Protein AF-A0A955F1A0-F1 (afdb_monomer_lite)

Sequence (84 aa):
NGQFEIIMNPGEVAQGKPKETTWTFHRPIQSYVKGLSEAGFAVEALEEWPSMRQSTGGRQAAEFNRVRREIPLFLGIRARKIRD

Foldseek 3Di:
DQKDKDFPCVVVVVVVDDTDIDIDDDDDPVVVCVVCVVVQKDWDDKDFAFDPDQDDDDPCRVVVVVVSVVHGPDMDIDIDHDDD

Structure (mmCIF, N/CA/C/O backbone):
data_AF-A0A955F1A0-F1
#
_entry.id   AF-A0A955F1A0-F1
#
loop_
_atom_site.group_PDB
_atom_site.id
_atom_site.type_symbol
_atom_site.label_atom_id
_atom_site.label_alt_id
_atom_site.label_comp_id
_atom_site.label_asym_id
_atom_site.label_entity_id
_atom_site.label_seq_id
_atom_site.pdbx_PDB_ins_code
_atom_site.Cartn_x
_atom_site.Cartn_y
_atom_site.Cartn_z
_atom_site.occupancy
_atom_site.B_iso_or_equiv
_atom_site.auth_seq_id
_atom_site.auth_comp_id
_atom_site.auth_asym_id
_atom_site.auth_atom_id
_atom_site.pdbx_PDB_model_num
ATOM 1 N N . ASN A 1 1 ? 13.298 -1.690 8.400 1.00 63.03 1 ASN A N 1
ATOM 2 C CA . ASN A 1 1 ? 12.759 -0.336 8.140 1.00 63.03 1 ASN A CA 1
ATOM 3 C C . ASN A 1 1 ? 12.279 -0.276 6.702 1.00 63.03 1 ASN A C 1
ATOM 5 O O . ASN A 1 1 ? 13.116 -0.196 5.823 1.00 63.03 1 ASN A O 1
ATOM 9 N N . GLY A 1 2 ? 10.975 -0.402 6.425 1.00 84.62 2 GLY A N 1
ATOM 10 C CA . GLY A 1 2 ? 10.431 -0.416 5.050 1.00 84.62 2 GLY A CA 1
ATOM 11 C C . GLY A 1 2 ? 10.503 0.938 4.327 1.00 84.62 2 GLY A C 1
ATOM 12 O O . GLY A 1 2 ? 9.563 1.304 3.642 1.00 84.62 2 GLY A O 1
ATOM 13 N N . GLN A 1 3 ? 11.547 1.727 4.570 1.00 94.44 3 GLN A N 1
ATOM 14 C CA . GLN A 1 3 ? 11.758 3.059 4.016 1.00 94.44 3 GLN A CA 1
ATOM 15 C C . GLN A 1 3 ? 13.009 3.032 3.149 1.00 94.44 3 GLN A C 1
ATOM 17 O O . GLN A 1 3 ? 14.061 2.611 3.627 1.00 94.44 3 GLN A O 1
ATOM 22 N N . PHE A 1 4 ? 12.893 3.448 1.895 1.00 94.88 4 PHE A N 1
ATOM 23 C CA . PHE A 1 4 ? 14.009 3.463 0.951 1.00 94.88 4 PHE A CA 1
ATOM 24 C C . PHE A 1 4 ? 13.755 4.474 -0.168 1.00 94.88 4 PHE A C 1
ATOM 26 O O . PHE A 1 4 ? 12.603 4.793 -0.476 1.00 94.88 4 PHE A O 1
ATOM 33 N N . GLU A 1 5 ? 14.828 4.987 -0.765 1.00 96.19 5 GLU A N 1
ATOM 34 C CA . GLU A 1 5 ? 14.732 5.818 -1.963 1.00 96.19 5 GLU A CA 1
ATOM 35 C C . GLU A 1 5 ? 14.372 4.965 -3.179 1.00 96.19 5 GLU A C 1
ATOM 37 O O . GLU A 1 5 ? 14.889 3.861 -3.363 1.00 96.19 5 GLU A O 1
ATOM 42 N N . ILE A 1 6 ? 13.507 5.500 -4.035 1.00 94.75 6 ILE A N 1
ATOM 43 C CA . ILE A 1 6 ? 13.159 4.905 -5.321 1.00 94.75 6 ILE A CA 1
ATOM 44 C C . ILE A 1 6 ? 13.406 5.911 -6.442 1.00 94.75 6 ILE A C 1
ATOM 46 O O . ILE A 1 6 ? 13.204 7.114 -6.272 1.00 94.75 6 ILE A O 1
ATOM 50 N N . ILE A 1 7 ? 13.847 5.410 -7.595 1.00 96.75 7 ILE A N 1
ATOM 51 C CA . ILE A 1 7 ? 13.972 6.194 -8.826 1.00 96.75 7 ILE A CA 1
ATOM 52 C C . ILE A 1 7 ? 12.581 6.315 -9.456 1.00 96.75 7 ILE A C 1
ATOM 54 O O . ILE A 1 7 ? 11.943 5.304 -9.747 1.00 96.75 7 ILE A O 1
ATOM 58 N N . MET A 1 8 ? 12.126 7.544 -9.688 1.00 94.56 8 MET A N 1
ATOM 59 C CA . MET A 1 8 ? 10.792 7.853 -10.216 1.00 94.56 8 MET A CA 1
ATOM 60 C C . MET A 1 8 ? 10.728 7.839 -11.745 1.00 94.56 8 MET A C 1
ATOM 62 O O . MET A 1 8 ? 9.658 7.644 -12.320 1.00 94.56 8 MET A O 1
ATOM 66 N N . ASN A 1 9 ? 11.876 7.974 -12.408 1.00 94.50 9 ASN A N 1
ATOM 67 C CA . ASN A 1 9 ? 12.007 8.002 -13.863 1.00 94.50 9 ASN A CA 1
ATOM 68 C C . ASN A 1 9 ? 12.915 6.874 -14.416 1.00 94.50 9 ASN A C 1
ATOM 70 O O . ASN A 1 9 ? 13.793 7.137 -15.241 1.00 94.50 9 ASN A O 1
ATOM 74 N N . PRO A 1 10 ? 12.724 5.592 -14.030 1.00 92.38 10 PRO A N 1
ATOM 75 C CA . PRO A 1 10 ? 13.665 4.517 -14.369 1.00 92.38 10 PRO A CA 1
ATOM 76 C C . PRO A 1 10 ? 13.846 4.319 -15.883 1.00 92.38 10 PRO A C 1
ATOM 78 O O . PRO A 1 10 ? 14.942 4.000 -16.338 1.00 92.38 10 PRO A O 1
ATOM 81 N N . GLY A 1 11 ? 12.795 4.556 -16.676 1.00 87.94 11 GLY A N 1
ATOM 82 C CA . GLY A 1 11 ? 12.866 4.465 -18.137 1.00 87.94 11 GLY A CA 1
ATOM 83 C C . GLY A 1 11 ? 13.738 5.544 -18.784 1.00 87.94 11 GLY A C 1
ATOM 84 O O . GLY A 1 11 ? 14.384 5.275 -19.790 1.00 87.94 11 GLY A O 1
ATOM 85 N N . GLU A 1 12 ? 13.793 6.745 -18.207 1.00 93.81 12 GLU A N 1
ATOM 86 C CA . GLU A 1 12 ? 14.632 7.833 -18.717 1.00 93.81 12 GLU A CA 1
ATOM 87 C C . GLU A 1 12 ? 16.086 7.691 -18.271 1.00 93.81 12 GLU A C 1
ATOM 89 O O . GLU A 1 12 ? 17.004 7.950 -19.050 1.00 93.81 12 GLU A O 1
ATOM 94 N N . VAL A 1 13 ? 16.299 7.212 -17.044 1.00 96.06 13 VAL A N 1
ATOM 95 C CA . VAL A 1 13 ? 17.635 6.875 -16.539 1.00 96.06 13 VAL A CA 1
ATOM 96 C C . VAL A 1 13 ? 18.286 5.800 -17.408 1.00 96.06 13 VAL A C 1
ATOM 98 O O . VAL A 1 13 ? 19.457 5.922 -17.758 1.00 96.06 13 VAL A O 1
ATOM 101 N N . ALA A 1 14 ? 17.521 4.796 -17.853 1.00 92.75 14 ALA A N 1
ATOM 102 C CA . ALA A 1 14 ? 18.002 3.785 -18.797 1.00 92.75 14 ALA A CA 1
ATOM 103 C C . ALA A 1 14 ? 18.421 4.364 -20.167 1.00 92.75 14 ALA A C 1
ATOM 105 O O . ALA A 1 14 ? 19.157 3.716 -20.906 1.00 92.75 14 ALA A O 1
ATOM 106 N N . GLN A 1 15 ? 17.976 5.580 -20.501 1.00 93.75 15 GLN A N 1
ATOM 107 C CA . GLN A 1 15 ? 18.347 6.318 -21.714 1.00 93.75 15 GLN A CA 1
ATOM 108 C C . GLN A 1 15 ? 19.443 7.370 -21.457 1.00 93.75 15 GLN A C 1
ATOM 110 O O . GLN A 1 15 ? 19.751 8.161 -22.344 1.00 93.75 15 GLN A O 1
ATOM 115 N N . GLY A 1 16 ? 20.032 7.398 -20.255 1.00 95.06 16 GLY A N 1
ATOM 116 C CA . GLY A 1 16 ? 21.120 8.308 -19.887 1.00 95.06 16 GLY A CA 1
ATOM 117 C C . GLY A 1 16 ? 20.678 9.662 -19.326 1.00 95.06 16 GLY A C 1
ATOM 118 O O . GLY A 1 16 ? 21.528 10.531 -19.131 1.00 95.06 16 GLY A O 1
ATOM 119 N N . LYS A 1 17 ? 19.382 9.873 -19.048 1.00 96.56 17 LYS A N 1
ATOM 120 C CA . LYS A 1 17 ? 18.919 11.100 -18.378 1.00 96.56 17 LYS A CA 1
ATOM 121 C C . LYS A 1 17 ? 19.215 11.068 -16.866 1.00 96.56 17 LYS A C 1
ATOM 123 O O . LYS A 1 17 ? 19.354 9.983 -16.296 1.00 96.56 17 LYS A O 1
ATOM 128 N N . PRO A 1 18 ? 19.293 12.234 -16.191 1.00 97.19 18 PRO A N 1
ATOM 129 C CA . PRO A 1 18 ? 19.488 12.296 -14.743 1.00 97.19 18 PRO A CA 1
ATOM 130 C C . PRO A 1 18 ? 18.410 11.538 -13.958 1.00 97.19 18 PRO A C 1
ATOM 132 O O . PRO A 1 18 ? 17.247 11.486 -14.360 1.00 97.19 18 PRO A O 1
ATOM 135 N N . LYS A 1 19 ? 18.799 10.970 -12.812 1.00 96.25 19 LYS A N 1
ATOM 136 C CA . LYS A 1 19 ? 17.869 10.298 -11.897 1.00 96.25 19 LYS A CA 1
ATOM 137 C C . LYS A 1 19 ? 17.035 11.310 -11.116 1.00 96.25 19 LYS A C 1
ATOM 139 O O . LYS A 1 19 ? 17.579 12.249 -10.541 1.00 96.25 19 LYS A O 1
ATOM 144 N N . GLU A 1 20 ? 15.742 11.047 -11.022 1.00 97.06 20 GLU A N 1
ATOM 145 C CA . GLU A 1 20 ? 14.831 11.703 -10.089 1.00 97.06 20 GLU A CA 1
ATOM 146 C C . GLU A 1 20 ? 14.452 10.696 -9.004 1.00 97.06 20 GLU A C 1
ATOM 148 O O . GLU A 1 20 ? 14.020 9.582 -9.313 1.00 97.06 20 GLU A O 1
ATOM 153 N N . THR A 1 21 ? 14.646 11.051 -7.733 1.00 96.81 21 THR A N 1
ATOM 154 C CA . THR A 1 21 ? 14.400 10.149 -6.600 1.00 96.81 21 THR A CA 1
ATOM 155 C C . THR A 1 21 ? 13.342 10.696 -5.650 1.00 96.81 21 THR A C 1
ATOM 157 O O . THR A 1 21 ? 13.154 11.903 -5.521 1.00 96.81 21 THR A O 1
ATOM 160 N N . THR A 1 22 ? 12.642 9.787 -4.971 1.00 96.38 22 THR A N 1
ATOM 161 C CA . THR A 1 22 ? 11.762 10.113 -3.842 1.00 96.38 22 THR A CA 1
ATOM 162 C C . THR A 1 22 ? 11.840 9.034 -2.765 1.00 96.38 22 THR A C 1
ATOM 164 O O . THR A 1 22 ? 12.320 7.926 -3.013 1.00 96.38 22 THR A O 1
ATOM 167 N N . TRP A 1 23 ? 11.344 9.340 -1.569 1.00 96.31 23 TRP A N 1
ATOM 168 C CA . TRP A 1 23 ? 11.278 8.392 -0.460 1.00 96.31 23 TRP A CA 1
ATOM 169 C C . TRP A 1 23 ? 9.994 7.564 -0.502 1.00 96.31 23 TRP A C 1
ATOM 171 O O . TRP A 1 23 ? 8.890 8.101 -0.555 1.00 96.31 23 TRP A O 1
ATOM 181 N N . THR A 1 24 ? 10.139 6.241 -0.419 1.00 94.25 24 THR A N 1
ATOM 182 C CA . THR A 1 24 ? 9.026 5.292 -0.287 1.00 94.25 24 THR A CA 1
ATOM 183 C C . THR A 1 24 ? 8.911 4.792 1.145 1.00 94.25 24 THR A C 1
ATOM 185 O O . THR A 1 24 ? 9.914 4.544 1.808 1.00 94.25 24 THR A O 1
ATOM 188 N N . PHE A 1 25 ? 7.674 4.595 1.607 1.00 94.94 25 PHE A N 1
ATOM 189 C CA . PHE A 1 25 ? 7.337 4.123 2.949 1.00 94.94 25 PHE A CA 1
ATOM 190 C C . PHE A 1 25 ? 6.462 2.871 2.853 1.00 94.94 25 PHE A C 1
ATOM 192 O O . PHE A 1 25 ? 5.246 2.930 3.005 1.00 94.94 25 PHE A O 1
ATOM 199 N N . HIS A 1 26 ? 7.073 1.719 2.594 1.00 94.62 26 HIS A N 1
ATOM 200 C CA . HIS A 1 26 ? 6.355 0.454 2.532 1.00 94.62 26 HIS A CA 1
ATOM 201 C C . HIS A 1 26 ? 5.864 0.019 3.919 1.00 94.62 26 HIS A C 1
ATOM 203 O O . HIS A 1 26 ? 6.633 -0.045 4.891 1.00 94.62 26 HIS A O 1
ATOM 209 N N . ARG A 1 27 ? 4.572 -0.302 4.000 1.00 94.81 27 ARG A N 1
ATOM 210 C CA . ARG A 1 27 ? 3.905 -0.889 5.163 1.00 94.81 27 ARG A CA 1
ATOM 211 C C . ARG A 1 27 ? 2.902 -1.944 4.677 1.00 94.81 27 ARG A C 1
ATOM 213 O O . ARG A 1 27 ? 2.217 -1.688 3.688 1.00 94.81 27 ARG A O 1
ATOM 220 N N . PRO A 1 28 ? 2.798 -3.110 5.340 1.00 96.06 28 PRO A N 1
ATOM 221 C CA . PRO A 1 28 ? 1.752 -4.077 5.026 1.00 96.06 28 PRO A CA 1
ATOM 222 C C . PRO A 1 28 ? 0.371 -3.511 5.381 1.00 96.06 28 PRO A C 1
ATOM 224 O O . PRO A 1 28 ? 0.253 -2.671 6.276 1.00 96.06 28 PRO A O 1
ATOM 227 N N . ILE A 1 29 ? -0.688 -4.023 4.744 1.00 96.88 29 ILE A N 1
ATOM 228 C CA . ILE A 1 29 ? -2.083 -3.608 4.996 1.00 96.88 29 ILE A CA 1
ATOM 229 C C . ILE A 1 29 ? -2.427 -3.687 6.492 1.00 96.88 29 ILE A C 1
ATOM 231 O O . ILE A 1 29 ? -3.021 -2.762 7.047 1.00 96.88 29 ILE A O 1
ATOM 235 N N . GLN A 1 30 ? -1.959 -4.740 7.171 1.00 97.50 30 GLN A N 1
ATOM 236 C CA . GLN A 1 30 ? 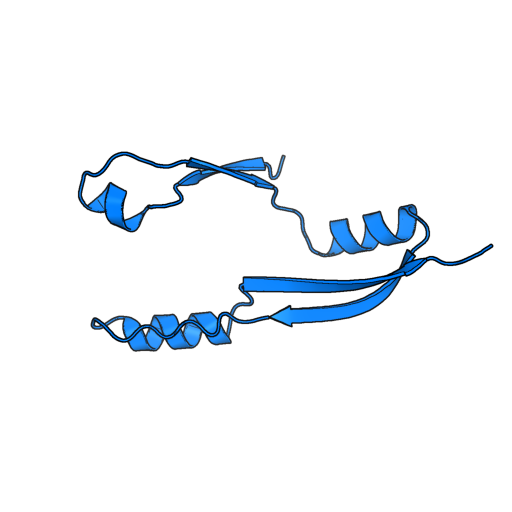-2.132 -4.924 8.613 1.00 97.50 30 GLN A CA 1
ATOM 237 C C . GLN A 1 30 ? -1.657 -3.714 9.431 1.00 97.50 30 GLN A C 1
ATOM 239 O O . GLN A 1 30 ? -2.290 -3.374 10.427 1.00 97.50 30 GLN A O 1
ATOM 244 N N . SER A 1 31 ? -0.569 -3.044 9.031 1.00 97.00 31 SER A N 1
ATOM 245 C CA . SER A 1 31 ? -0.075 -1.866 9.751 1.00 97.00 31 SER A CA 1
ATOM 246 C C . SER A 1 31 ? -1.061 -0.702 9.695 1.00 97.00 31 SER A C 1
ATOM 248 O O . SER A 1 31 ? -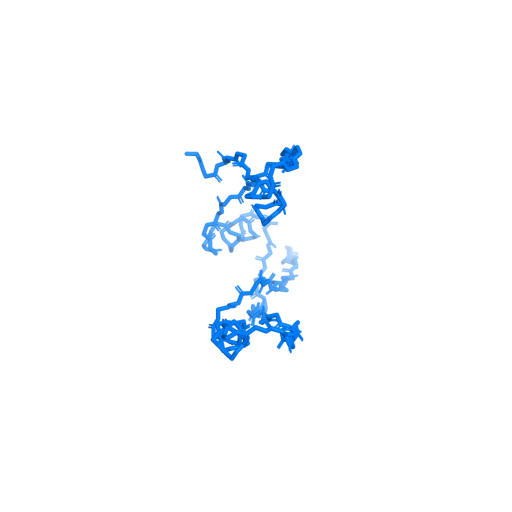1.237 -0.023 10.703 1.00 97.00 31 SER A O 1
ATOM 250 N N . TYR A 1 32 ? -1.729 -0.491 8.558 1.00 97.00 32 TYR A N 1
ATOM 251 C CA . TYR A 1 32 ? -2.744 0.554 8.424 1.00 97.00 32 TYR A CA 1
ATOM 252 C C . TYR A 1 32 ? -3.994 0.228 9.244 1.00 97.00 32 TYR A C 1
ATOM 254 O O . TYR A 1 32 ? -4.476 1.083 9.982 1.00 97.00 32 TYR A O 1
ATOM 262 N N . VAL A 1 33 ? -4.477 -1.018 9.183 1.00 97.50 33 VAL A N 1
ATOM 263 C CA . VAL A 1 33 ? -5.649 -1.463 9.960 1.00 97.50 33 VAL A CA 1
ATOM 264 C C . VAL A 1 33 ? -5.383 -1.360 11.463 1.00 97.50 33 VAL A C 1
ATOM 266 O O . VAL A 1 33 ? -6.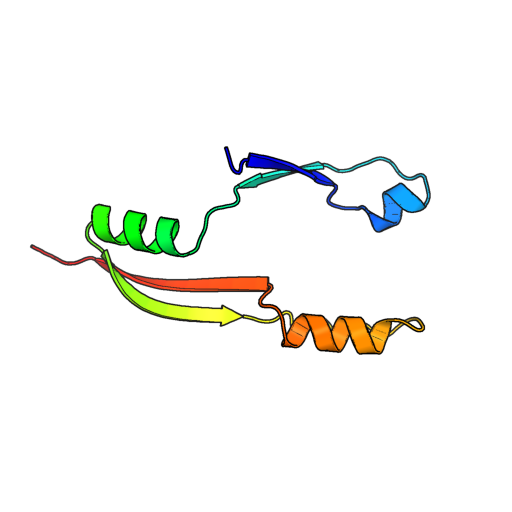199 -0.801 12.194 1.00 97.50 33 VAL A O 1
ATOM 269 N N . LYS A 1 34 ? -4.216 -1.831 11.924 1.00 97.81 34 LYS A N 1
ATOM 270 C CA . LYS A 1 34 ? -3.799 -1.715 13.326 1.00 97.81 34 LYS A CA 1
ATOM 271 C C . LYS A 1 34 ? -3.707 -0.252 13.758 1.00 97.81 34 LYS A C 1
ATOM 273 O O . LYS A 1 34 ? -4.278 0.099 14.782 1.00 97.81 34 LYS A O 1
ATOM 278 N N . GLY A 1 35 ? -3.051 0.599 12.966 1.00 97.31 35 GLY A N 1
ATOM 279 C CA . GLY A 1 35 ? -2.913 2.022 13.281 1.00 97.31 35 GLY A CA 1
ATOM 280 C C . GLY A 1 35 ? -4.259 2.748 13.378 1.00 97.31 35 GLY A C 1
ATOM 281 O O . GLY A 1 35 ? -4.454 3.550 14.285 1.00 97.31 35 GLY A O 1
ATOM 282 N N . LEU A 1 36 ? -5.212 2.428 12.495 1.00 97.62 36 LEU A N 1
ATOM 283 C CA . LEU A 1 36 ? -6.575 2.964 12.565 1.00 97.62 36 LEU A CA 1
ATOM 284 C C . LEU A 1 36 ? -7.310 2.486 13.823 1.00 97.62 36 LEU A C 1
ATOM 286 O O . LEU A 1 36 ? -7.916 3.301 14.517 1.00 97.62 36 LEU A O 1
ATOM 290 N N . SER A 1 37 ? -7.211 1.195 14.149 1.00 97.12 37 SER A N 1
ATOM 291 C CA . SER A 1 37 ? -7.824 0.629 15.355 1.00 97.12 37 SER A CA 1
ATOM 292 C C . SER A 1 37 ? -7.262 1.252 16.634 1.00 97.12 37 SER A C 1
ATOM 294 O O . SER A 1 37 ? -8.030 1.618 17.517 1.00 97.12 37 SER A O 1
ATOM 296 N N . GLU A 1 38 ? -5.939 1.404 16.735 1.00 97.38 38 GLU A N 1
ATOM 297 C CA . GLU A 1 38 ? -5.273 2.041 17.883 1.00 97.38 38 GLU A CA 1
ATOM 298 C C . GLU A 1 38 ? -5.644 3.524 18.015 1.00 97.38 38 GLU A C 1
ATOM 300 O O . GLU A 1 38 ? -5.677 4.059 19.119 1.00 97.38 38 GLU A O 1
ATOM 305 N N . ALA A 1 39 ? -5.982 4.177 16.902 1.00 96.81 39 ALA A N 1
ATOM 306 C CA . ALA A 1 39 ? -6.481 5.548 16.875 1.00 96.81 39 ALA A CA 1
ATOM 307 C C . ALA A 1 39 ? -8.000 5.670 17.142 1.00 96.81 39 ALA A C 1
ATOM 309 O O . ALA A 1 39 ? -8.548 6.769 17.030 1.00 96.81 39 ALA A O 1
ATOM 310 N N . GLY A 1 40 ? -8.692 4.573 17.474 1.00 97.44 40 GLY A N 1
ATOM 311 C CA . GLY A 1 40 ? -10.125 4.574 17.788 1.00 97.44 40 GLY A CA 1
ATOM 312 C C . GLY A 1 40 ? -11.044 4.600 16.562 1.00 97.44 40 GLY A C 1
ATOM 313 O O . GLY A 1 40 ? -12.166 5.103 16.636 1.00 97.44 40 GLY A O 1
ATOM 314 N N . PHE A 1 41 ? -10.587 4.093 15.415 1.00 98.25 41 PHE A N 1
ATOM 315 C CA . PHE A 1 41 ? -11.404 3.967 14.209 1.00 98.25 41 PHE A CA 1
ATOM 316 C C . PHE A 1 41 ? -11.782 2.509 13.925 1.00 98.25 41 PHE A C 1
ATOM 318 O O . PHE A 1 41 ? -10.942 1.612 13.975 1.00 98.25 41 PHE A O 1
ATOM 325 N N . ALA A 1 42 ? -13.035 2.290 13.530 1.00 97.75 42 ALA A N 1
ATOM 326 C CA . ALA A 1 42 ? -13.489 1.053 12.904 1.00 97.75 42 ALA A CA 1
ATOM 327 C C . ALA A 1 42 ? -13.314 1.152 11.383 1.00 97.75 42 ALA A C 1
ATOM 329 O O . ALA A 1 42 ? -13.771 2.117 10.768 1.00 97.75 42 ALA A O 1
ATOM 330 N N . VAL A 1 43 ? -12.673 0.159 10.763 1.00 97.88 43 VAL A N 1
ATOM 331 C CA . VAL A 1 43 ? -12.586 0.057 9.297 1.00 97.88 43 VAL A CA 1
ATOM 332 C C . VAL A 1 43 ? -13.917 -0.461 8.754 1.00 97.88 43 VAL A C 1
ATOM 334 O O . VAL A 1 43 ? -14.379 -1.522 9.157 1.00 97.88 43 VAL A O 1
ATOM 337 N N . GLU A 1 44 ? -14.526 0.286 7.836 1.00 97.88 44 GLU A N 1
ATOM 338 C CA . GLU A 1 4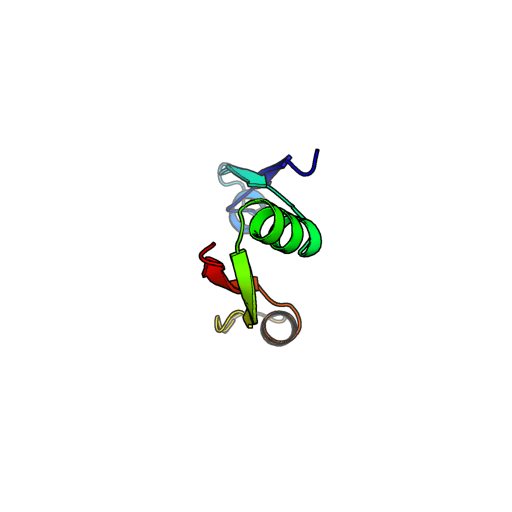4 ? -15.854 -0.020 7.281 1.00 97.88 44 GLU A CA 1
ATOM 339 C C . GLU A 1 44 ? -15.797 -0.536 5.847 1.00 97.88 44 GLU A C 1
ATOM 341 O O . GLU A 1 44 ? -16.709 -1.222 5.396 1.00 97.88 44 GLU A O 1
ATOM 346 N N . ALA A 1 45 ? -14.756 -0.158 5.107 1.00 98.12 45 ALA A N 1
ATOM 347 C CA . ALA A 1 45 ? -14.512 -0.648 3.762 1.00 98.12 45 ALA A CA 1
ATOM 348 C C . ALA A 1 45 ? -13.017 -0.612 3.445 1.00 98.12 45 ALA A C 1
ATOM 350 O O . ALA A 1 45 ? -12.290 0.275 3.904 1.00 98.12 45 ALA A O 1
ATOM 351 N N . LEU A 1 46 ? -12.595 -1.566 2.623 1.00 97.88 46 LEU A N 1
ATOM 352 C CA . LEU A 1 46 ? -11.275 -1.635 2.023 1.00 97.88 46 LEU A CA 1
ATOM 353 C C . LEU A 1 46 ? -11.463 -1.959 0.544 1.00 97.88 46 LEU A C 1
ATOM 355 O O . LEU A 1 46 ? -12.165 -2.908 0.205 1.00 97.88 46 LEU A O 1
ATOM 359 N N . GLU A 1 47 ? -10.846 -1.159 -0.316 1.00 97.12 47 GLU A N 1
ATOM 360 C CA . GLU A 1 47 ? -10.893 -1.327 -1.764 1.00 97.12 47 GLU A CA 1
ATOM 361 C C . GLU A 1 47 ? -9.476 -1.364 -2.336 1.00 97.12 47 GLU A C 1
ATOM 363 O O . GLU A 1 47 ? -8.608 -0.585 -1.942 1.00 97.12 47 GLU A O 1
ATOM 368 N N . GLU A 1 48 ? -9.249 -2.259 -3.292 1.00 96.19 48 GLU A N 1
ATOM 369 C CA . GLU A 1 48 ? -7.984 -2.405 -4.009 1.00 96.19 48 GLU A CA 1
ATOM 370 C C . GLU A 1 48 ? -8.190 -1.946 -5.453 1.00 96.19 48 GLU A C 1
ATOM 372 O O . GLU A 1 48 ? -8.908 -2.579 -6.229 1.00 96.19 48 GLU A O 1
ATOM 377 N N . TRP A 1 49 ? -7.608 -0.802 -5.817 1.00 95.25 49 TRP A N 1
ATOM 378 C CA . TRP A 1 49 ? -7.875 -0.170 -7.106 1.00 95.25 49 TRP A CA 1
ATOM 379 C C . TRP A 1 49 ? -6.775 -0.469 -8.130 1.00 95.25 49 TRP A C 1
ATOM 381 O O . TRP A 1 49 ? -5.607 -0.107 -7.914 1.00 95.25 49 TRP A O 1
ATOM 391 N N . PRO A 1 50 ? -7.126 -1.079 -9.279 1.00 94.44 50 PRO A N 1
ATOM 392 C CA . PRO A 1 50 ? -6.205 -1.245 -10.393 1.00 94.44 50 PRO A CA 1
ATOM 393 C C . PRO A 1 50 ? -5.924 0.093 -11.090 1.00 94.44 50 PRO A C 1
ATOM 395 O O . PRO A 1 50 ? -6.653 1.078 -10.960 1.00 94.44 50 PRO A O 1
ATOM 398 N N . SER A 1 51 ? -4.861 0.129 -11.891 1.00 89.25 51 SER A N 1
ATOM 399 C CA . SER A 1 51 ? -4.557 1.297 -12.719 1.00 89.25 51 SER A CA 1
ATOM 400 C C . SER A 1 51 ? -5.354 1.246 -14.022 1.00 89.25 51 SER A C 1
ATOM 402 O O . SER A 1 51 ? -5.144 0.356 -14.842 1.00 89.25 51 SER A O 1
ATOM 404 N N . MET A 1 52 ? -6.186 2.259 -14.279 1.00 88.25 52 MET A N 1
ATOM 405 C CA . MET A 1 52 ? -6.918 2.396 -15.553 1.00 88.25 52 MET A CA 1
ATOM 406 C C . MET A 1 52 ? -6.053 2.930 -16.708 1.00 88.25 52 MET A C 1
ATOM 408 O O . MET A 1 52 ? -6.553 3.197 -17.799 1.00 88.25 52 MET A O 1
ATOM 412 N N . ARG A 1 53 ? -4.741 3.096 -16.494 1.00 89.88 53 ARG A N 1
ATOM 413 C CA . ARG A 1 53 ? -3.812 3.530 -17.541 1.00 89.88 53 ARG A CA 1
ATOM 414 C C . ARG A 1 53 ? -3.695 2.449 -18.612 1.00 89.88 53 ARG A C 1
ATOM 416 O O . ARG A 1 53 ? -3.281 1.332 -18.316 1.00 89.88 53 ARG A O 1
ATOM 423 N N . GLN A 1 54 ? -3.957 2.820 -19.860 1.00 88.19 54 GLN A N 1
ATOM 424 C CA . GLN A 1 54 ? -3.773 1.940 -21.008 1.00 88.19 54 GLN A CA 1
ATOM 425 C C . GLN A 1 54 ? -2.432 2.212 -21.698 1.00 88.19 54 GLN A C 1
ATOM 427 O O . GLN A 1 54 ? -2.124 3.337 -22.089 1.00 88.19 54 GLN A O 1
ATOM 432 N N . SER A 1 55 ? -1.633 1.164 -21.860 1.00 87.81 55 SER A N 1
ATOM 433 C CA . SER A 1 55 ? -0.457 1.147 -22.723 1.00 87.81 55 SER A CA 1
ATOM 434 C C . SER A 1 55 ? -0.898 0.887 -24.165 1.00 87.81 55 SER A C 1
ATOM 436 O O . SER A 1 55 ? -1.556 -0.121 -24.431 1.00 87.81 55 SER A O 1
ATOM 438 N N . THR A 1 56 ? -0.525 1.773 -25.092 1.00 85.12 56 THR A N 1
ATOM 439 C CA . THR A 1 56 ? -0.876 1.685 -26.525 1.00 85.12 56 THR A CA 1
ATOM 440 C C . THR A 1 56 ? 0.320 1.401 -27.442 1.00 85.12 56 THR A C 1
ATOM 442 O O . THR A 1 56 ? 0.124 1.157 -28.627 1.00 85.12 56 THR A O 1
ATOM 445 N N . GLY A 1 57 ? 1.554 1.397 -26.922 1.00 80.25 57 GLY A N 1
ATOM 446 C CA . GLY A 1 57 ? 2.777 1.238 -27.719 1.00 80.25 57 GLY A CA 1
ATOM 447 C C . GLY A 1 57 ? 3.654 0.054 -27.301 1.00 80.25 57 GLY A C 1
ATOM 448 O O . GLY A 1 57 ? 3.866 -0.184 -26.112 1.00 80.25 57 GLY A O 1
ATOM 449 N N . GLY A 1 58 ? 4.220 -0.640 -28.295 1.00 83.69 58 GLY A N 1
ATOM 450 C CA . GLY A 1 58 ? 5.256 -1.667 -28.128 1.00 83.69 58 GLY A CA 1
ATOM 451 C C . GLY A 1 58 ? 4.744 -3.096 -27.902 1.00 83.69 58 GLY A C 1
ATOM 452 O O . GLY A 1 58 ? 3.586 -3.327 -27.567 1.00 83.69 58 GLY A O 1
ATOM 453 N N . ARG A 1 59 ? 5.645 -4.080 -28.056 1.00 84.81 59 ARG A N 1
ATOM 454 C CA . ARG A 1 59 ? 5.334 -5.522 -27.926 1.00 84.81 59 ARG A CA 1
ATOM 455 C C . ARG A 1 59 ? 4.812 -5.921 -26.536 1.00 84.81 59 ARG A C 1
ATOM 457 O O . ARG A 1 59 ? 4.124 -6.922 -26.415 1.00 84.81 59 ARG A O 1
ATOM 464 N N . GLN A 1 60 ? 5.133 -5.141 -25.502 1.00 87.44 60 GLN A N 1
ATOM 465 C CA . GLN A 1 60 ? 4.801 -5.429 -24.098 1.00 87.44 60 GLN A CA 1
ATOM 466 C C . GLN A 1 60 ? 3.477 -4.791 -23.641 1.00 87.44 60 GLN A C 1
ATOM 468 O O . GLN A 1 60 ? 3.067 -4.975 -22.497 1.00 87.44 60 GLN A O 1
ATOM 473 N N . ALA A 1 61 ? 2.793 -4.034 -24.507 1.00 92.19 61 ALA A N 1
ATOM 474 C CA . ALA A 1 61 ? 1.596 -3.284 -24.130 1.00 92.19 61 ALA A CA 1
ATOM 475 C C . ALA A 1 61 ? 0.478 -4.178 -23.566 1.00 92.19 61 ALA A C 1
ATOM 477 O O . ALA A 1 61 ? -0.148 -3.811 -22.571 1.00 92.19 61 ALA A O 1
ATOM 478 N N . ALA A 1 62 ? 0.257 -5.352 -24.169 1.00 92.12 62 ALA A N 1
ATOM 479 C CA . ALA A 1 62 ? -0.758 -6.307 -23.727 1.00 92.12 62 ALA A CA 1
ATOM 480 C C . ALA A 1 62 ? -0.496 -6.803 -22.295 1.00 92.12 62 ALA A C 1
ATOM 482 O O . ALA A 1 62 ? -1.381 -6.698 -21.446 1.00 92.12 62 ALA A O 1
ATOM 483 N N . GLU A 1 63 ? 0.734 -7.235 -22.001 1.00 92.88 63 GLU A N 1
ATOM 484 C CA . GLU A 1 63 ? 1.109 -7.711 -20.664 1.00 92.88 63 GLU A CA 1
ATOM 485 C C . GLU A 1 63 ? 1.054 -6.596 -19.618 1.00 92.88 63 GLU A C 1
ATOM 487 O O . GLU A 1 63 ? 0.532 -6.801 -18.526 1.00 92.88 63 GLU A O 1
ATOM 492 N N . PHE A 1 64 ? 1.487 -5.374 -19.944 1.00 90.69 64 PHE A N 1
ATOM 493 C CA . PHE A 1 64 ? 1.345 -4.254 -19.009 1.00 90.69 64 PHE A CA 1
ATOM 494 C C . PHE A 1 64 ? -0.114 -3.923 -18.703 1.00 90.69 64 PHE A C 1
ATOM 496 O O . PHE A 1 64 ? -0.442 -3.632 -17.555 1.00 90.69 64 PHE A O 1
ATOM 503 N N . ASN A 1 65 ? -0.996 -3.973 -19.702 1.00 92.88 65 ASN A N 1
ATOM 504 C CA . ASN A 1 65 ? -2.425 -3.753 -19.487 1.00 92.88 65 ASN A CA 1
ATOM 505 C C . ASN A 1 65 ? -3.046 -4.865 -18.636 1.00 92.88 65 ASN A C 1
ATOM 507 O O . ASN A 1 65 ? -3.904 -4.580 -17.802 1.00 92.88 65 ASN A O 1
ATOM 511 N N . ARG A 1 66 ? -2.595 -6.111 -18.815 1.00 92.81 66 ARG A N 1
ATOM 512 C CA . ARG A 1 66 ? -3.007 -7.254 -17.997 1.00 92.81 66 ARG A CA 1
ATOM 513 C C . ARG A 1 66 ? -2.568 -7.082 -16.541 1.00 92.81 66 ARG A C 1
ATOM 515 O O . ARG A 1 66 ? -3.419 -7.051 -15.658 1.00 92.81 66 ARG A O 1
ATOM 522 N N . VAL A 1 67 ? -1.277 -6.854 -16.298 1.00 92.81 67 VAL A N 1
ATOM 523 C CA . VAL A 1 67 ? -0.721 -6.682 -14.944 1.00 92.81 67 VAL A CA 1
ATOM 524 C C . VAL A 1 67 ? -1.379 -5.514 -14.203 1.00 92.81 67 VAL A C 1
ATOM 526 O O . VAL A 1 67 ? -1.667 -5.629 -13.019 1.00 92.81 67 VAL A O 1
ATOM 529 N N . ARG A 1 68 ? -1.694 -4.407 -14.890 1.00 92.19 68 ARG A N 1
ATOM 530 C CA . ARG A 1 68 ? -2.392 -3.253 -14.287 1.00 92.19 68 ARG A CA 1
ATOM 531 C C . ARG A 1 68 ? -3.803 -3.560 -13.785 1.00 92.19 68 ARG A C 1
ATOM 533 O O . ARG A 1 68 ? -4.293 -2.810 -12.945 1.00 92.19 68 ARG A O 1
ATOM 540 N N . ARG A 1 69 ? -4.450 -4.597 -14.326 1.00 91.44 69 ARG A N 1
ATOM 541 C CA . ARG A 1 69 ? -5.762 -5.090 -13.878 1.00 91.44 69 ARG A CA 1
ATOM 542 C C . ARG A 1 69 ? -5.635 -6.150 -12.786 1.00 91.44 69 ARG A C 1
ATOM 544 O O . ARG A 1 69 ? -6.537 -6.256 -11.969 1.00 91.44 69 ARG A O 1
ATOM 551 N N . GLU A 1 70 ? -4.549 -6.921 -12.793 1.00 94.25 70 GLU A N 1
ATOM 552 C CA . GLU A 1 70 ? -4.309 -8.014 -11.840 1.00 94.25 70 GLU A CA 1
ATOM 553 C C . GLU A 1 70 ? -3.700 -7.535 -10.515 1.00 94.25 70 GLU A C 1
ATOM 555 O O . GLU A 1 70 ? -4.016 -8.090 -9.467 1.00 94.25 70 GLU A O 1
ATOM 560 N N . ILE A 1 71 ? -2.832 -6.518 -10.546 1.00 94.25 71 ILE A N 1
ATOM 561 C CA . ILE A 1 71 ? -2.119 -6.019 -9.365 1.00 94.25 71 ILE A CA 1
ATOM 562 C C . ILE A 1 71 ? -2.639 -4.618 -9.013 1.00 94.25 71 ILE A C 1
ATOM 564 O O . ILE A 1 71 ? -2.508 -3.702 -9.837 1.00 94.25 71 ILE A O 1
ATOM 568 N N . PRO A 1 72 ? -3.203 -4.411 -7.808 1.00 94.75 72 PRO A N 1
ATOM 569 C CA . PRO A 1 72 ? -3.710 -3.109 -7.407 1.00 94.75 72 PRO A CA 1
ATOM 570 C C . PRO A 1 72 ? -2.572 -2.104 -7.242 1.00 94.75 72 PRO A C 1
ATOM 572 O O . PRO A 1 72 ? -1.508 -2.410 -6.702 1.00 94.75 72 PRO A O 1
ATOM 575 N N . LEU A 1 73 ? -2.811 -0.882 -7.712 1.00 94.75 73 LEU A N 1
ATOM 576 C CA . LEU A 1 73 ? -1.866 0.224 -7.572 1.00 94.75 73 LEU A CA 1
ATOM 577 C C . LEU A 1 73 ? -2.174 1.071 -6.335 1.00 94.75 73 LEU A C 1
ATOM 579 O O . LEU A 1 73 ? -1.264 1.652 -5.746 1.00 94.75 73 LEU A O 1
ATOM 583 N N . PHE A 1 74 ? -3.447 1.142 -5.945 1.00 95.31 74 PHE A N 1
ATOM 584 C CA . PHE A 1 74 ? -3.896 1.947 -4.818 1.00 95.31 74 PHE A CA 1
ATOM 585 C C . PHE A 1 74 ? -4.743 1.126 -3.852 1.00 95.31 74 PHE A C 1
ATOM 587 O O . PHE A 1 74 ? -5.457 0.208 -4.250 1.00 95.31 74 PHE A O 1
ATOM 594 N N . LEU A 1 75 ? -4.674 1.509 -2.580 1.00 96.50 75 LEU A N 1
ATOM 595 C CA . LEU A 1 75 ? -5.501 0.983 -1.506 1.00 96.50 75 LEU A CA 1
ATOM 596 C C . LEU A 1 75 ? -6.395 2.114 -0.992 1.00 96.50 75 LEU A C 1
ATOM 598 O O . LEU A 1 75 ? -5.892 3.135 -0.520 1.00 96.50 75 LEU A O 1
ATOM 602 N N . GLY A 1 76 ? -7.707 1.933 -1.082 1.00 97.00 76 GLY A N 1
ATOM 603 C CA . GLY A 1 76 ? -8.700 2.786 -0.444 1.00 97.00 76 GLY A CA 1
ATOM 604 C C . GLY A 1 76 ? -9.122 2.182 0.890 1.00 97.00 76 GLY A C 1
ATOM 605 O O . GLY A 1 76 ? -9.507 1.018 0.944 1.00 97.00 76 GLY A O 1
ATOM 606 N N . ILE A 1 77 ? -9.072 2.956 1.975 1.00 98.06 77 ILE A N 1
ATOM 607 C CA . ILE A 1 77 ? -9.602 2.535 3.278 1.00 98.06 77 ILE A CA 1
ATOM 608 C C . ILE A 1 77 ? -10.593 3.587 3.755 1.00 98.06 77 ILE A C 1
ATOM 610 O O . ILE A 1 77 ? -10.246 4.762 3.885 1.00 98.06 77 ILE A O 1
ATOM 614 N N . ARG A 1 78 ? -11.818 3.158 4.061 1.00 98.19 78 ARG A N 1
ATOM 615 C CA . ARG A 1 78 ? -12.809 3.987 4.747 1.00 98.19 78 ARG A CA 1
ATOM 616 C C . ARG A 1 78 ? -12.932 3.520 6.185 1.00 98.19 78 ARG A C 1
ATOM 618 O O . ARG A 1 78 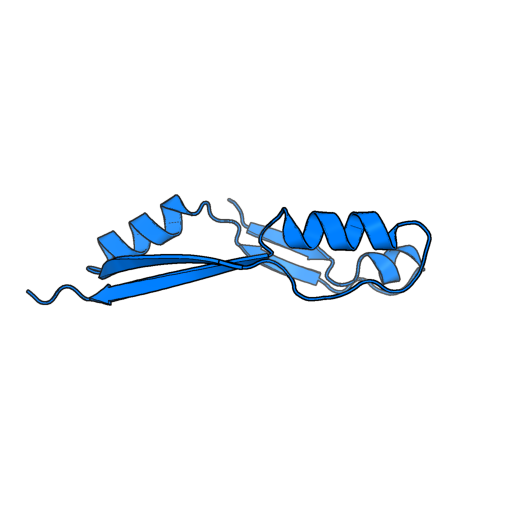? -13.187 2.344 6.436 1.00 98.19 78 ARG A O 1
ATOM 625 N N . ALA A 1 79 ? -12.790 4.452 7.117 1.00 98.06 79 ALA A N 1
ATOM 626 C CA . ALA A 1 79 ? -12.896 4.176 8.537 1.00 98.06 79 ALA A CA 1
ATOM 627 C C . ALA A 1 79 ? -13.756 5.231 9.238 1.00 98.06 79 ALA A C 1
ATOM 629 O O . ALA A 1 79 ? -13.747 6.405 8.862 1.00 98.06 79 ALA A O 1
ATOM 630 N N . ARG A 1 80 ? -14.492 4.812 10.265 1.00 97.94 80 ARG A N 1
ATOM 631 C CA . ARG A 1 80 ? -15.343 5.670 11.092 1.00 97.94 80 ARG A CA 1
ATOM 632 C C . ARG A 1 80 ? -14.775 5.741 12.498 1.00 97.94 80 ARG A C 1
ATOM 634 O O . ARG A 1 80 ? -14.443 4.715 13.083 1.00 97.94 80 ARG A O 1
ATOM 641 N N . LYS A 1 81 ? -14.687 6.951 13.050 1.00 97.31 81 LYS A N 1
ATOM 642 C CA . LYS A 1 81 ? -14.295 7.140 14.448 1.00 97.31 81 LYS A CA 1
ATOM 643 C C . LYS A 1 81 ? -15.370 6.548 15.355 1.00 97.31 81 LYS A C 1
ATOM 645 O O . LYS A 1 81 ? -16.541 6.910 15.227 1.00 97.31 81 LYS A O 1
ATOM 650 N N . ILE A 1 82 ? -14.968 5.667 16.258 1.00 95.44 82 ILE A N 1
ATOM 651 C CA . ILE A 1 82 ? -15.841 5.170 17.315 1.00 95.44 82 ILE A CA 1
ATOM 652 C C . ILE A 1 82 ? -15.952 6.310 18.335 1.00 95.44 82 ILE A C 1
ATOM 654 O O . ILE A 1 82 ? -14.940 6.861 18.768 1.00 95.44 82 ILE A O 1
ATOM 658 N N . ARG A 1 83 ? -17.178 6.764 18.610 1.00 79.50 83 ARG A N 1
ATOM 659 C CA . ARG A 1 83 ? -17.437 7.686 19.722 1.00 79.50 83 ARG A CA 1
ATOM 660 C C . ARG A 1 83 ? -17.535 6.844 20.987 1.00 79.50 83 ARG A C 1
ATOM 662 O O . ARG A 1 83 ?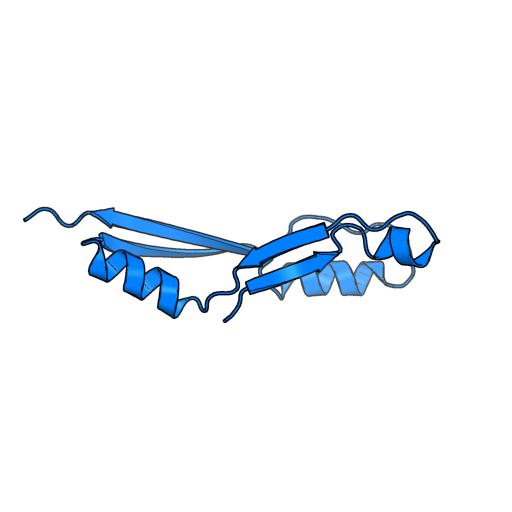 -18.160 5.786 20.929 1.00 79.50 83 ARG A O 1
ATOM 669 N N . ASP A 1 84 ? -16.920 7.328 22.057 1.00 63.16 84 ASP A N 1
ATOM 670 C CA . ASP A 1 84 ? -17.166 6.821 23.407 1.00 63.16 84 ASP A CA 1
ATOM 671 C C . ASP A 1 84 ? -18.622 7.087 23.825 1.00 63.16 84 ASP A C 1
ATOM 673 O O . ASP A 1 84 ? -19.177 8.136 23.400 1.00 63.16 84 ASP A O 1
#

Secondary structure (DSSP, 8-state):
--EEEEES-HHHHTTTPPP-EEEEE---HHHHHHHHHHTTEEEEEEEEEPP-PPP-SSTTHHHHHHHHHHS-SEEEEEEEEPP-

Radius of gyration: 17.86 Å; chains: 1; bounding box: 39×20×52 Å

pLDDT: mean 93.38, std 6.28, range [63.03, 98.25]